Protein AF-A0A524A0W5-F1 (afdb_monomer)

Radius of gyration: 16.75 Å; Cα contacts (8 Å, |Δi|>4): 39; chains: 1; bounding box: 37×13×50 Å

pLDDT: mean 85.62, std 9.06, range [57.0, 97.0]

Solvent-accessible surface area (backbone atoms only — not comparable to full-atom values): 3365 Å² total; per-residue (Å²): 94,82,47,81,44,43,44,59,66,45,66,76,51,54,76,56,52,59,53,35,62,75,69,68,52,76,72,45,78,48,72,52,74,76,90,57,56,61,68,60,55,51,49,53,51,50,52,57,52,65,74,58,65,136

Mean predicted aligned error: 6.86 Å

Nearest PDB structures (foldseek):
  2hqb-assembly1_A  TM=3.168E-01  e=3.058E-01  Halalkalibacterium halodurans
  8bfy-assembly1_A  TM=3.312E-01  e=8.979E-01  Streptomyces scabiei
  3u80-assembly1_B  TM=2.949E-01  e=9.755E-01  Bifidobacterium longum subsp. longum JDM301
  6fmg-assembly2_C  TM=4.007E-01  e=3.381E+00  Streptococcus pneumoniae
  5u2p-assembly1_A  TM=4.280E-01  e=2.637E+00  Treponema pallidum subsp. pallidum

Structure (mmCIF, N/CA/C/O backbone):
data_AF-A0A524A0W5-F1
#
_entry.id   AF-A0A524A0W5-F1
#
loop_
_atom_site.group_PDB
_atom_site.id
_atom_site.type_symbol
_atom_site.label_atom_id
_atom_site.label_alt_id
_atom_site.label_comp_id
_atom_site.label_asym_id
_atom_site.label_entity_id
_atom_site.label_seq_id
_atom_site.pdbx_PDB_ins_code
_atom_site.Cartn_x
_atom_site.Cartn_y
_atom_site.Cartn_z
_atom_site.occupancy
_atom_site.B_iso_or_equiv
_atom_site.auth_seq_id
_atom_site.auth_comp_id
_atom_site.auth_asym_id
_atom_site.auth_atom_id
_atom_site.pdbx_PDB_model_num
ATOM 1 N N . MET A 1 1 ? -16.491 5.892 2.101 1.00 77.00 1 MET A N 1
ATOM 2 C CA . MET A 1 1 ? -15.537 6.327 1.049 1.00 77.00 1 MET A CA 1
ATOM 3 C C . MET A 1 1 ? -15.090 5.107 0.252 1.00 77.00 1 MET A C 1
ATOM 5 O O . MET A 1 1 ? -14.886 4.066 0.869 1.00 77.00 1 MET A O 1
ATOM 9 N N . ILE A 1 2 ? -14.977 5.201 -1.079 1.00 85.44 2 ILE A N 1
ATOM 10 C CA . ILE A 1 2 ? -14.481 4.102 -1.928 1.00 85.44 2 ILE A CA 1
ATOM 11 C C . ILE A 1 2 ? -13.198 4.571 -2.611 1.00 85.44 2 ILE A C 1
ATOM 13 O O . ILE A 1 2 ? -13.227 5.553 -3.347 1.00 85.44 2 ILE A O 1
ATOM 17 N N . CYS A 1 3 ? -12.088 3.890 -2.338 1.00 89.50 3 CYS A N 1
ATOM 18 C CA . CYS A 1 3 ? -10.776 4.202 -2.897 1.00 89.50 3 CYS A CA 1
ATOM 19 C C . CYS A 1 3 ? -10.342 3.105 -3.873 1.00 89.50 3 CYS A C 1
ATOM 21 O O . CYS A 1 3 ? -10.569 1.919 -3.623 1.00 89.50 3 CYS A O 1
ATOM 23 N N . VAL A 1 4 ? -9.729 3.500 -4.985 1.00 91.94 4 VAL A N 1
ATOM 24 C CA . VAL A 1 4 ? -9.323 2.593 -6.061 1.00 91.94 4 VAL A CA 1
ATOM 25 C C . VAL A 1 4 ? -7.846 2.818 -6.339 1.00 91.94 4 VAL A C 1
ATOM 27 O O . VAL A 1 4 ? -7.482 3.859 -6.876 1.00 91.94 4 VAL A O 1
ATOM 30 N N . ASN A 1 5 ? -7.005 1.852 -5.969 1.00 89.44 5 ASN A N 1
ATOM 31 C CA . ASN A 1 5 ? -5.548 1.988 -6.009 1.00 89.44 5 ASN A CA 1
ATOM 32 C C . ASN A 1 5 ? -4.868 0.732 -6.574 1.00 89.44 5 ASN A C 1
ATOM 34 O O . ASN A 1 5 ? -5.428 -0.363 -6.553 1.00 89.44 5 ASN A O 1
ATOM 38 N N . GLY A 1 6 ? -3.641 0.892 -7.076 1.00 90.62 6 GLY A N 1
ATOM 39 C CA . GLY A 1 6 ? -2.745 -0.233 -7.374 1.00 90.62 6 GLY A CA 1
ATOM 40 C C . GLY A 1 6 ? -2.002 -0.721 -6.126 1.00 90.62 6 GLY A C 1
ATOM 41 O O . GLY A 1 6 ? -1.924 0.007 -5.133 1.00 90.62 6 GLY A O 1
ATOM 42 N N . ASP A 1 7 ? -1.414 -1.917 -6.179 1.00 89.50 7 ASP A N 1
ATOM 43 C CA . ASP A 1 7 ? -0.671 -2.517 -5.058 1.00 89.50 7 ASP A CA 1
ATOM 44 C C . ASP A 1 7 ? 0.500 -1.651 -4.568 1.00 89.50 7 ASP A C 1
ATOM 46 O O . ASP A 1 7 ? 0.686 -1.508 -3.361 1.00 89.50 7 ASP A O 1
A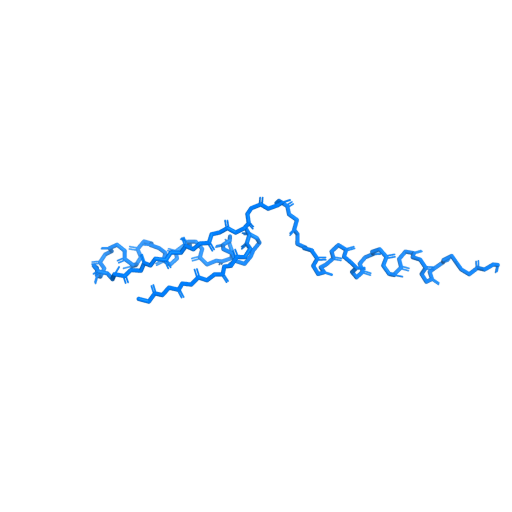TOM 50 N N . GLY A 1 8 ? 1.222 -0.988 -5.478 1.00 88.81 8 GLY A N 1
ATOM 51 C CA . GLY A 1 8 ? 2.314 -0.081 -5.110 1.00 88.81 8 GLY A CA 1
ATOM 52 C C . GLY A 1 8 ? 1.858 1.113 -4.261 1.00 88.81 8 GLY A C 1
ATOM 53 O O . GLY A 1 8 ? 2.461 1.399 -3.232 1.00 88.81 8 GLY A O 1
ATOM 54 N N . GLY A 1 9 ? 0.766 1.780 -4.653 1.00 86.06 9 GLY A N 1
ATOM 55 C CA . GLY A 1 9 ? 0.209 2.910 -3.894 1.00 86.06 9 GLY A CA 1
ATOM 56 C C . GLY A 1 9 ? -0.461 2.473 -2.590 1.00 86.06 9 GLY A C 1
ATOM 57 O O . GLY A 1 9 ? -0.412 3.187 -1.593 1.00 86.06 9 GLY A O 1
ATOM 58 N N . PHE A 1 10 ? -1.040 1.271 -2.570 1.00 90.06 10 PHE A N 1
ATOM 59 C CA . PHE A 1 10 ? -1.578 0.675 -1.351 1.00 90.06 10 PHE A CA 1
ATOM 60 C C . PHE A 1 10 ? -0.473 0.345 -0.335 1.00 90.06 10 PHE A C 1
ATOM 62 O O . PHE A 1 10 ? -0.611 0.662 0.844 1.00 90.06 10 PHE A O 1
ATOM 69 N N . GLY A 1 11 ? 0.650 -0.224 -0.784 1.00 89.31 11 GLY A N 1
ATOM 70 C CA . GLY A 1 11 ? 1.774 -0.583 0.085 1.00 89.31 11 GLY A CA 1
ATOM 71 C C . GLY A 1 11 ? 2.410 0.610 0.806 1.00 89.31 11 GLY A C 1
ATOM 72 O O . GLY A 1 11 ? 2.898 0.456 1.921 1.00 89.31 11 GLY A O 1
ATOM 73 N N . GLN A 1 12 ? 2.356 1.808 0.217 1.00 89.00 12 GLN A N 1
ATOM 74 C CA . GLN A 1 12 ? 2.916 3.028 0.809 1.00 89.00 12 GLN A CA 1
ATOM 75 C C . GLN A 1 12 ? 2.137 3.539 2.032 1.00 89.00 12 GLN A C 1
ATOM 77 O O . GLN A 1 12 ? 2.726 4.206 2.876 1.00 89.00 12 GLN A O 1
ATOM 82 N N . LEU A 1 13 ? 0.839 3.233 2.131 1.00 86.81 13 LEU A N 1
ATOM 83 C CA . LEU A 1 13 ? -0.067 3.779 3.156 1.00 86.81 13 LEU A CA 1
ATOM 84 C C . LEU A 1 13 ? -0.717 2.689 4.020 1.00 86.81 13 LEU A C 1
ATOM 86 O O . LEU A 1 13 ? -1.652 2.949 4.773 1.00 86.81 13 LEU A O 1
ATOM 90 N N . MET A 1 14 ? -0.241 1.446 3.927 1.00 88.38 14 MET A N 1
ATOM 91 C CA . MET A 1 14 ? -0.857 0.310 4.619 1.00 88.38 14 MET A CA 1
ATOM 92 C C . MET A 1 14 ? -0.812 0.462 6.152 1.00 88.38 14 MET A C 1
ATOM 94 O O . MET A 1 14 ? -1.703 -0.020 6.843 1.00 88.38 14 MET A O 1
ATOM 98 N N . VAL A 1 15 ? 0.160 1.206 6.692 1.00 88.69 15 VAL A N 1
ATOM 99 C CA . VAL A 1 15 ? 0.248 1.494 8.136 1.00 88.69 15 VAL A CA 1
ATOM 100 C C . VAL A 1 15 ? -0.971 2.265 8.667 1.00 88.69 15 VAL A C 1
ATOM 102 O O . VAL A 1 15 ? -1.416 2.009 9.790 1.00 88.69 15 VAL A O 1
ATOM 105 N N . ASP A 1 16 ? -1.592 3.114 7.843 1.00 88.50 16 ASP A N 1
ATOM 106 C CA . ASP A 1 16 ? -2.735 3.948 8.235 1.00 88.50 16 ASP A CA 1
ATOM 107 C C . ASP A 1 16 ? -4.026 3.135 8.430 1.00 88.50 16 ASP A C 1
ATOM 109 O O . ASP A 1 16 ? -4.989 3.614 9.034 1.00 88.50 16 ASP A O 1
ATOM 113 N N . PHE A 1 17 ? -4.058 1.871 7.990 1.00 90.81 17 PHE A N 1
ATOM 114 C CA . PHE A 1 17 ? -5.199 0.984 8.237 1.00 90.81 17 PHE A CA 1
ATOM 115 C C . PHE A 1 17 ? -5.399 0.664 9.714 1.00 90.81 17 PHE A C 1
ATOM 117 O O . PHE A 1 17 ? -6.526 0.435 10.145 1.00 90.81 17 PHE A O 1
ATOM 124 N N . THR A 1 18 ? -4.325 0.666 10.502 1.00 93.06 18 THR A N 1
ATOM 125 C CA . THR A 1 18 ? -4.441 0.476 11.952 1.00 93.06 18 THR A CA 1
ATOM 126 C C . THR A 1 18 ? -5.249 1.608 12.586 1.00 93.06 18 THR A C 1
ATOM 128 O O . THR A 1 18 ? -6.135 1.354 13.401 1.00 93.06 18 THR A O 1
ATOM 131 N N . THR A 1 19 ? -5.031 2.842 12.127 1.00 94.12 19 THR A N 1
ATOM 132 C CA . THR A 1 19 ? -5.830 4.016 12.494 1.00 94.12 19 TH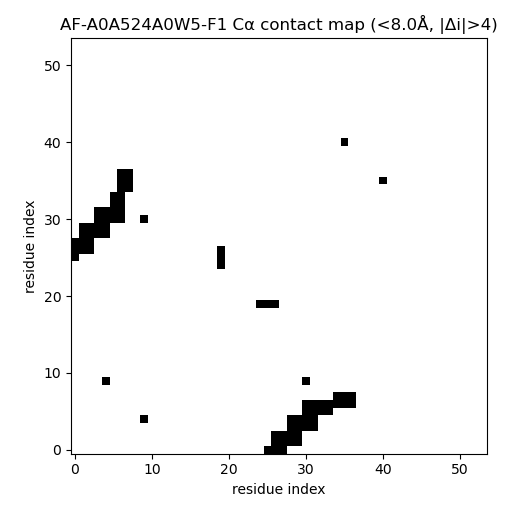R A CA 1
ATOM 133 C C . THR A 1 19 ? -7.272 3.871 12.023 1.00 94.12 19 THR A C 1
ATOM 135 O O . THR A 1 19 ? -8.189 4.119 12.796 1.00 94.12 19 THR A O 1
ATOM 138 N N . ALA A 1 20 ? -7.496 3.409 10.789 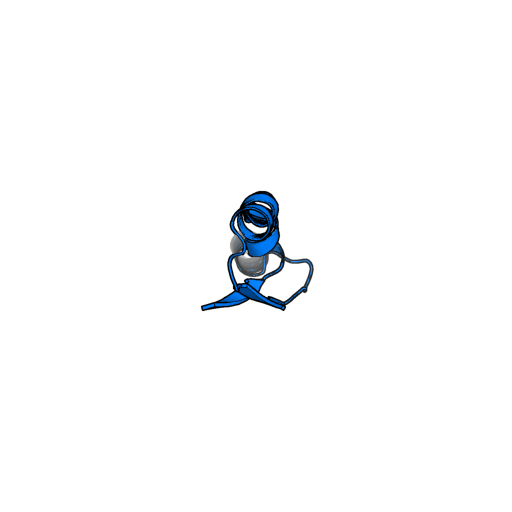1.00 93.25 20 ALA A N 1
ATOM 139 C CA . ALA A 1 20 ? -8.845 3.192 10.266 1.00 93.25 20 ALA A CA 1
ATOM 140 C C . ALA A 1 20 ? -9.682 2.234 11.124 1.00 93.25 20 ALA A C 1
ATOM 142 O O . ALA A 1 20 ? -10.864 2.487 11.337 1.00 93.25 20 ALA A O 1
ATOM 14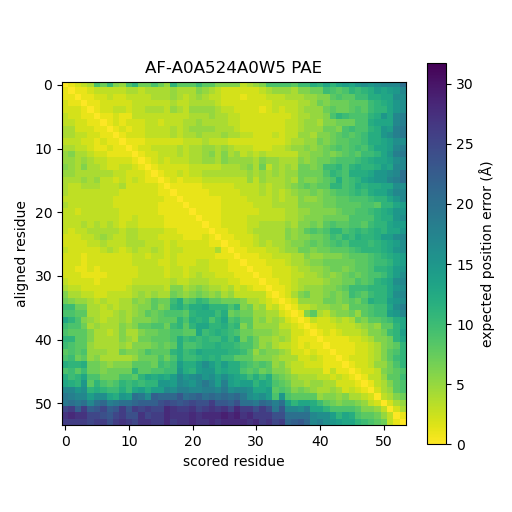3 N N . VAL A 1 21 ? -9.070 1.159 11.629 1.00 93.31 21 VAL A N 1
ATOM 144 C CA . VAL A 1 21 ? -9.730 0.221 12.549 1.00 93.31 21 VAL A CA 1
ATOM 145 C C . VAL A 1 21 ? -9.950 0.866 13.916 1.00 93.31 21 VAL A C 1
ATOM 147 O O . VAL A 1 21 ? -11.045 0.759 14.457 1.00 93.31 21 VAL A O 1
ATOM 150 N N . ARG A 1 22 ? -8.935 1.550 14.466 1.00 96.62 22 ARG A N 1
ATOM 151 C CA . ARG A 1 22 ? -9.007 2.180 15.796 1.00 96.62 22 ARG A CA 1
ATOM 152 C C . ARG A 1 22 ? -10.099 3.246 15.891 1.00 96.62 22 ARG A C 1
ATOM 154 O O . ARG A 1 22 ? -10.742 3.354 16.925 1.00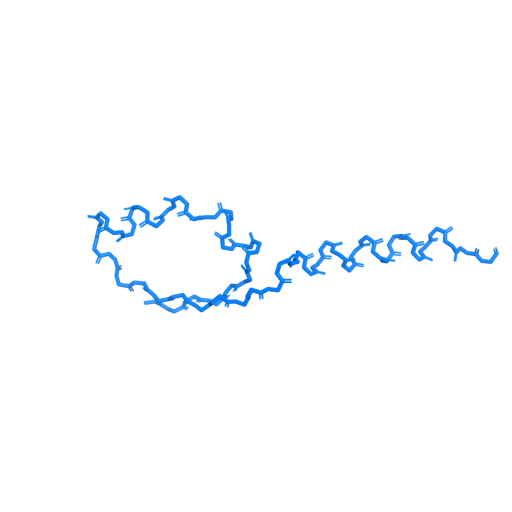 96.62 22 ARG A O 1
ATOM 161 N N . GLU A 1 23 ? -10.283 4.018 14.827 1.00 97.00 23 GLU A N 1
ATOM 162 C CA . GLU A 1 23 ? -11.253 5.116 14.754 1.00 97.00 23 GLU A CA 1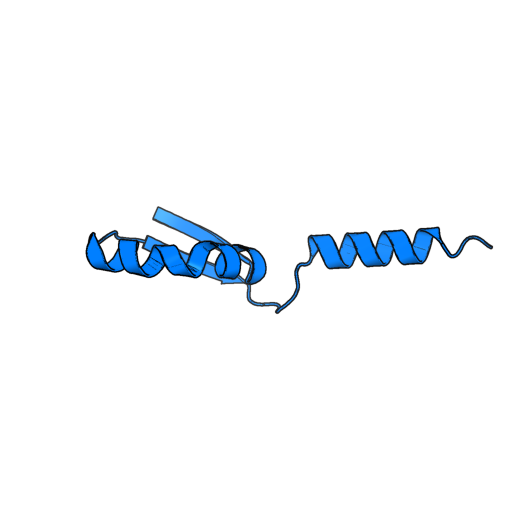
ATOM 163 C C . GLU A 1 23 ? -12.586 4.689 14.102 1.00 97.00 23 GLU A C 1
ATOM 165 O O . GLU A 1 23 ? -13.400 5.540 13.751 1.00 97.00 23 GLU A O 1
ATOM 170 N N . GLU A 1 24 ? -12.800 3.383 13.887 1.00 95.62 24 GLU A N 1
ATOM 171 C CA . GLU A 1 24 ? -14.025 2.812 13.299 1.00 95.62 24 GLU A CA 1
ATOM 172 C C . GLU A 1 24 ? -14.433 3.448 11.953 1.00 95.62 24 GLU A C 1
ATOM 174 O O . GLU A 1 24 ? -15.612 3.630 11.637 1.00 95.62 24 GLU A O 1
ATOM 179 N N . LEU A 1 25 ? -13.449 3.789 11.116 1.00 95.25 25 LEU A N 1
ATOM 180 C CA . LEU A 1 25 ? -13.707 4.471 9.852 1.00 95.25 25 LEU A CA 1
ATOM 181 C C . LEU A 1 25 ? -14.293 3.501 8.809 1.00 95.25 25 LEU A C 1
ATOM 183 O O . LEU A 1 25 ? -13.673 2.485 8.481 1.00 95.25 25 LEU A O 1
ATOM 187 N N . PRO A 1 26 ? -15.446 3.822 8.187 1.00 92.94 26 PRO A N 1
ATOM 188 C CA . PRO A 1 26 ? -16.052 2.979 7.162 1.00 92.94 26 PRO A CA 1
ATOM 189 C C . PRO A 1 26 ? -15.380 3.205 5.796 1.00 92.94 26 PRO A C 1
ATOM 191 O O . PRO A 1 26 ? -15.835 4.001 4.956 1.00 92.94 26 PRO A O 1
ATOM 194 N N . ILE A 1 27 ? -14.280 2.487 5.561 1.00 92.12 27 ILE A N 1
ATOM 195 C CA . ILE A 1 27 ? -13.485 2.569 4.327 1.00 92.12 27 ILE A CA 1
ATOM 196 C C . ILE A 1 27 ? -13.658 1.311 3.474 1.00 92.12 27 ILE A C 1
ATOM 198 O O . ILE A 1 27 ? -13.657 0.190 3.976 1.00 92.12 27 ILE A O 1
ATOM 202 N N . LYS A 1 28 ? -13.772 1.493 2.154 1.00 92.69 28 LYS A N 1
ATOM 203 C CA . LYS A 1 28 ? -13.780 0.402 1.174 1.00 92.69 28 LYS A CA 1
ATOM 204 C C . LYS A 1 28 ? -12.683 0.648 0.148 1.00 92.69 28 LYS A C 1
ATOM 206 O O . LYS A 1 28 ? -12.637 1.726 -0.444 1.00 92.69 28 LYS A O 1
ATOM 211 N N . ILE A 1 29 ? -11.813 -0.335 -0.067 1.00 92.06 29 ILE A N 1
ATOM 212 C CA . ILE A 1 29 ? -10.700 -0.219 -1.013 1.00 92.06 29 ILE A CA 1
ATOM 213 C C . ILE A 1 29 ? -10.777 -1.338 -2.040 1.00 92.06 29 ILE A C 1
ATOM 215 O O . ILE A 1 29 ? -10.954 -2.503 -1.691 1.00 92.06 29 ILE A O 1
ATOM 219 N N . VAL A 1 30 ? -10.631 -0.963 -3.306 1.00 94.31 30 VAL A N 1
ATOM 220 C CA . VAL A 1 30 ? -10.445 -1.887 -4.422 1.00 94.31 30 VAL A CA 1
ATOM 221 C C . VAL A 1 30 ? -8.987 -1.799 -4.852 1.00 94.31 30 VAL A C 1
ATOM 223 O O . VAL A 1 30 ? -8.514 -0.723 -5.223 1.00 94.31 30 VAL A O 1
ATOM 226 N N . ILE A 1 31 ? -8.281 -2.927 -4.775 1.00 93.31 31 ILE A N 1
ATOM 227 C CA . ILE A 1 31 ? -6.856 -3.013 -5.097 1.00 93.31 31 ILE A CA 1
ATOM 228 C C . ILE A 1 31 ? -6.686 -3.753 -6.420 1.00 93.31 31 ILE A C 1
ATOM 230 O O . ILE A 1 31 ? -7.079 -4.913 -6.546 1.00 93.31 31 ILE A O 1
ATOM 234 N N . PHE A 1 32 ? -6.046 -3.101 -7.386 1.00 92.19 32 PHE A N 1
ATOM 235 C CA . PHE A 1 32 ? -5.520 -3.773 -8.568 1.00 92.19 32 PHE A CA 1
ATOM 236 C C . PHE A 1 32 ? -4.113 -4.274 -8.262 1.00 92.19 32 PHE A C 1
ATOM 238 O O . PHE A 1 32 ? -3.162 -3.497 -8.275 1.00 92.19 32 PHE A O 1
ATOM 245 N N . ASN A 1 33 ? -3.997 -5.564 -7.954 1.00 89.50 33 ASN A N 1
ATOM 246 C CA . ASN A 1 33 ? -2.719 -6.193 -7.650 1.00 89.50 33 ASN A CA 1
ATOM 247 C C . ASN A 1 33 ? -2.108 -6.788 -8.920 1.00 89.50 33 ASN A C 1
ATOM 249 O O . ASN A 1 3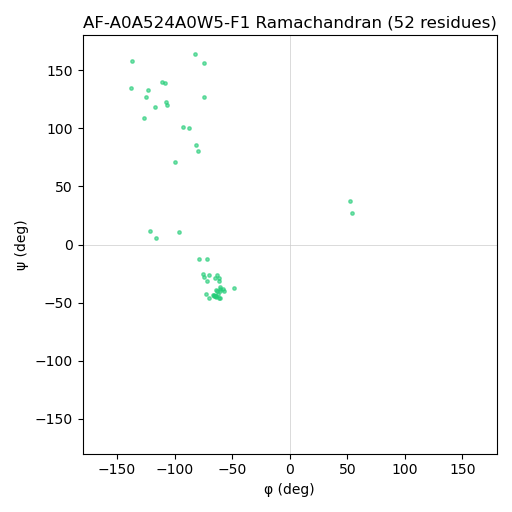3 ? -2.512 -7.861 -9.366 1.00 89.50 33 ASN A O 1
ATOM 253 N N . ASP A 1 34 ? -1.147 -6.079 -9.504 1.00 88.75 34 ASP A N 1
ATOM 254 C CA . ASP A 1 34 ? -0.351 -6.576 -10.630 1.00 88.75 34 ASP A CA 1
ATOM 255 C C . ASP A 1 34 ? 1.138 -6.730 -10.285 1.00 88.75 34 ASP A C 1
ATOM 257 O O . ASP A 1 34 ? 1.937 -7.092 -11.157 1.00 88.75 34 ASP A O 1
ATOM 261 N N . SER A 1 35 ? 1.483 -6.511 -9.007 1.00 84.94 35 SER A N 1
ATOM 262 C CA . SER A 1 35 ? 2.835 -6.602 -8.444 1.00 84.94 35 SER A CA 1
ATOM 263 C C . SER A 1 35 ? 3.853 -5.740 -9.196 1.00 84.94 35 SER A C 1
ATOM 265 O O . SER A 1 35 ? 5.041 -6.071 -9.263 1.00 84.94 35 SER A O 1
ATOM 267 N N . LYS A 1 36 ? 3.395 -4.654 -9.832 1.00 80.88 36 LYS A N 1
ATOM 268 C CA . LYS A 1 36 ? 4.225 -3.772 -10.650 1.00 80.88 36 LYS A CA 1
ATOM 269 C C . LYS A 1 36 ? 3.884 -2.318 -10.380 1.00 80.88 36 LYS A C 1
ATOM 271 O O . LYS A 1 36 ? 2.754 -1.858 -10.500 1.00 80.88 36 LYS A O 1
ATOM 276 N N . ILE A 1 37 ? 4.924 -1.509 -10.219 1.00 81.94 37 ILE A N 1
ATOM 277 C CA . ILE A 1 37 ? 4.771 -0.057 -10.305 1.00 81.94 37 ILE A CA 1
ATOM 278 C C . ILE A 1 37 ? 4.737 0.315 -11.791 1.00 81.94 37 ILE A C 1
ATOM 280 O O . ILE A 1 37 ? 5.749 0.695 -12.378 1.00 81.94 37 ILE A O 1
ATOM 284 N N . LYS A 1 38 ? 3.570 0.152 -12.429 1.00 77.56 38 LYS A N 1
ATOM 285 C CA . LYS A 1 38 ? 3.380 0.282 -13.888 1.00 77.56 38 LYS A CA 1
ATOM 286 C C . LYS A 1 38 ? 3.983 1.551 -14.489 1.00 77.56 38 LYS A C 1
ATOM 288 O O . LYS A 1 38 ? 4.516 1.494 -15.595 1.00 77.56 38 LYS A O 1
ATOM 293 N N . ASN A 1 39 ? 3.914 2.677 -13.784 1.00 80.00 39 ASN A N 1
ATOM 294 C CA . ASN A 1 39 ? 4.464 3.939 -14.276 1.00 80.00 39 ASN A CA 1
ATOM 295 C C . ASN A 1 39 ? 5.998 3.948 -14.250 1.00 80.00 39 ASN A C 1
ATOM 297 O O . ASN A 1 39 ? 6.603 4.317 -15.252 1.00 80.00 39 ASN A O 1
ATOM 3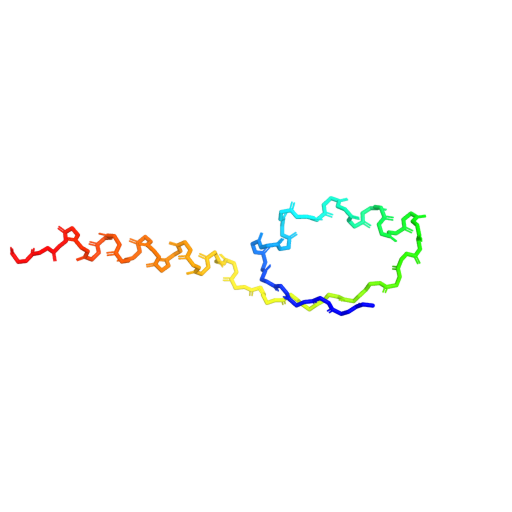01 N N . ILE A 1 40 ? 6.618 3.437 -13.181 1.00 81.81 40 ILE A N 1
ATOM 302 C CA . ILE A 1 40 ? 8.080 3.289 -13.099 1.00 81.81 40 ILE A CA 1
ATOM 303 C C . ILE A 1 40 ? 8.570 2.265 -14.125 1.00 81.81 40 ILE A C 1
ATOM 305 O O . ILE A 1 40 ? 9.525 2.524 -14.849 1.00 81.81 40 ILE A O 1
ATOM 309 N N . ALA A 1 41 ? 7.877 1.133 -14.267 1.00 80.69 41 ALA A N 1
ATOM 310 C CA . ALA A 1 41 ? 8.228 0.117 -15.256 1.00 80.69 41 ALA A CA 1
ATOM 311 C C . ALA A 1 41 ? 8.164 0.664 -16.696 1.00 80.69 41 ALA A C 1
ATOM 313 O O . ALA A 1 41 ? 9.036 0.372 -17.516 1.00 80.69 41 ALA A O 1
ATOM 314 N N . LYS A 1 42 ? 7.157 1.491 -17.009 1.00 85.69 42 LYS A N 1
ATOM 315 C CA . LYS A 1 42 ? 7.058 2.184 -18.303 1.00 85.69 42 LYS A CA 1
ATOM 316 C C . LYS A 1 42 ? 8.197 3.178 -18.504 1.00 85.69 42 LYS A C 1
ATOM 318 O O . LYS A 1 42 ? 8.769 3.216 -19.590 1.00 85.69 42 LYS A O 1
ATOM 323 N N . GLU A 1 43 ? 8.528 3.963 -17.485 1.00 83.56 43 GLU A N 1
ATOM 324 C CA . GLU A 1 43 ? 9.600 4.954 -17.563 1.00 83.56 43 GLU A CA 1
ATOM 325 C C . GLU A 1 43 ? 10.978 4.301 -17.737 1.00 83.56 43 GLU A C 1
ATOM 327 O O . GLU A 1 43 ? 11.738 4.708 -18.614 1.00 83.56 43 GLU A O 1
ATOM 332 N N . GLN A 1 44 ? 11.276 3.237 -16.987 1.00 83.62 44 GLN A N 1
ATOM 333 C CA . GLN A 1 44 ? 12.509 2.457 -17.126 1.00 83.62 44 GLN A CA 1
ATOM 334 C C . GLN A 1 44 ? 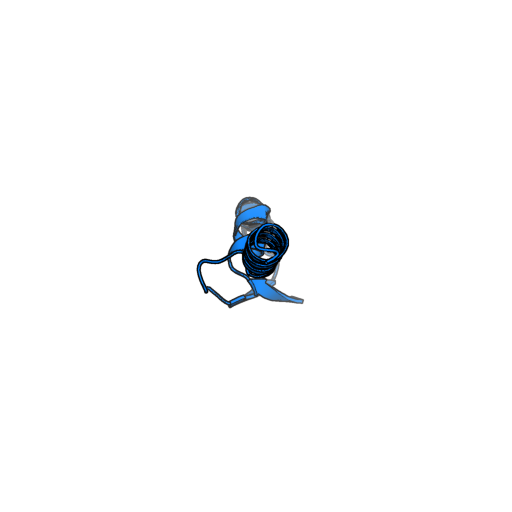12.617 1.807 -18.509 1.00 83.62 44 GLN A C 1
ATOM 336 O O . GLN A 1 44 ? 13.671 1.864 -19.140 1.00 83.62 44 GLN A O 1
ATOM 341 N N . ALA A 1 45 ? 11.520 1.246 -19.028 1.00 84.00 45 ALA A N 1
ATOM 342 C CA . ALA A 1 45 ? 11.486 0.704 -20.383 1.00 84.00 45 ALA A CA 1
ATOM 343 C C . ALA A 1 45 ? 11.692 1.797 -21.446 1.00 84.00 45 ALA A C 1
ATOM 345 O O . ALA A 1 45 ? 12.397 1.575 -22.427 1.00 84.00 45 ALA A O 1
ATOM 346 N N . MET A 1 46 ? 11.114 2.987 -21.256 1.00 84.25 46 MET A N 1
ATOM 347 C CA . MET A 1 46 ? 11.337 4.146 -22.126 1.00 84.25 46 MET A CA 1
ATOM 348 C C . MET A 1 46 ? 12.798 4.610 -22.082 1.00 84.25 46 MET A C 1
ATOM 350 O O . MET A 1 46 ? 13.389 4.820 -23.138 1.00 84.25 46 MET A O 1
ATOM 354 N N . HIS A 1 47 ? 13.405 4.718 -20.897 1.00 80.19 47 HIS A N 1
ATOM 355 C CA . HIS A 1 47 ? 14.821 5.064 -20.740 1.00 80.19 47 HIS A CA 1
ATOM 356 C C . HIS A 1 47 ? 15.739 4.036 -21.409 1.00 80.19 47 HIS A C 1
ATOM 358 O O . HIS A 1 47 ? 16.616 4.411 -22.187 1.00 80.19 47 HIS A O 1
ATOM 364 N N . LEU A 1 48 ? 15.487 2.742 -21.197 1.00 78.81 48 LEU A N 1
ATOM 365 C CA . LEU A 1 48 ? 16.250 1.668 -21.832 1.00 78.81 48 LEU A CA 1
ATOM 366 C C . LEU A 1 48 ? 16.141 1.716 -23.366 1.00 78.81 48 LEU A C 1
ATOM 368 O O . LEU A 1 48 ? 17.116 1.466 -24.071 1.00 78.81 48 LEU A O 1
ATOM 372 N N . ARG A 1 49 ? 14.968 2.080 -23.899 1.00 75.62 49 ARG A N 1
ATOM 373 C CA . ARG A 1 49 ? 14.747 2.237 -25.346 1.00 75.62 49 ARG A CA 1
ATOM 374 C C . ARG A 1 49 ? 15.375 3.509 -25.915 1.00 75.62 49 ARG A C 1
ATOM 376 O O . ARG A 1 49 ? 15.747 3.499 -27.079 1.00 75.62 49 ARG A O 1
ATOM 383 N N . ARG A 1 50 ? 15.539 4.572 -25.120 1.00 70.75 50 ARG A N 1
ATOM 384 C CA . ARG A 1 50 ? 16.231 5.812 -25.529 1.00 70.75 50 ARG A CA 1
ATOM 385 C C . ARG A 1 50 ? 17.755 5.667 -25.565 1.00 70.75 50 ARG A C 1
ATOM 387 O O . ARG A 1 50 ? 18.392 6.377 -26.330 1.00 70.75 50 ARG A O 1
ATOM 394 N N . GLY A 1 51 ? 18.330 4.745 -24.787 1.00 64.06 51 GLY A N 1
ATOM 395 C CA . GLY A 1 51 ? 19.760 4.401 -24.841 1.00 64.06 51 GLY A CA 1
ATOM 396 C C . GLY A 1 51 ? 20.151 3.474 -26.002 1.00 64.06 51 GLY A C 1
ATOM 397 O O . GLY A 1 51 ? 21.331 3.330 -26.299 1.00 64.06 51 GLY A O 1
ATOM 398 N N . ARG A 1 52 ? 19.169 2.865 -26.680 1.00 59.91 52 ARG A N 1
ATOM 399 C CA . ARG A 1 52 ? 19.333 2.144 -27.952 1.00 59.91 52 ARG A CA 1
ATOM 400 C C . ARG A 1 52 ? 18.895 3.051 -29.109 1.00 59.91 52 ARG A C 1
ATOM 402 O O . ARG A 1 52 ? 17.834 2.851 -29.694 1.00 59.91 52 ARG A O 1
ATOM 409 N N . GLY A 1 53 ? 19.688 4.077 -29.404 1.00 62.44 53 GLY A N 1
ATOM 410 C CA . GLY A 1 53 ? 19.704 4.648 -30.756 1.00 62.44 53 GLY A CA 1
ATOM 411 C C . GLY A 1 53 ? 20.451 3.701 -31.712 1.00 62.44 53 GLY A C 1
ATOM 412 O O . GLY A 1 53 ? 21.216 2.874 -31.210 1.00 62.44 53 GLY A O 1
ATOM 413 N N . PRO A 1 54 ? 20.193 3.754 -33.033 1.00 57.00 54 PRO A N 1
ATOM 414 C CA . PRO A 1 54 ? 20.977 3.012 -34.024 1.00 57.00 54 PRO A CA 1
ATOM 415 C C . PRO A 1 54 ? 22.472 3.347 -33.960 1.00 57.00 54 PRO A C 1
ATOM 417 O O . PRO A 1 54 ? 22.806 4.487 -33.559 1.00 57.00 54 PRO A O 1
#

Secondary structure (DSSP, 8-state):
-EEEEEHHHHHHSGGGHHHHHHTT---EEEEE--SS-HHHHHHHHHHHHHS---

Foldseek 3Di:
DEEEEEPVVCVVCVVCVVVCVVVVPPYHYDYDYPVDPVVVVVVVVVVVVVVDDD

Sequence (54 aa):
MICVNGDGGFGQLMVDFTTAVREELPIKIVIFNDSKIKNIAKEQAMHLRRGRGP